Protein AF-A0A4Q2TB16-F1 (afdb_monomer_lite)

pLDDT: mean 91.64, std 7.07, range [51.59, 96.94]

Foldseek 3Di:
DDDPDDDPVNVDDDDPDDQDQADPPDDPDPVVCVVCVVVVVVCLVVQLVQQVVVQVVVCVVPVHDDDSVVQSVVLVVVQVVLVRRVHHRHHPD

Radius of gyration: 18.23 Å; chains: 1; bounding box: 47×43×43 Å

InterPro domains:
  IPR011547 SLC26A/SulP transporter domain [PF00916] (11-89)
  IPR052706 Membrane-associated Transporter-like [PTHR43310] (2-93)

Sequence (93 aa):
TGMDLRTVGDLGELPSALPVFALPQVPLSWDTLKIIFPYSVGLAAVGLLESLLTAQIVDDMTDTASSKSRECIGQGASNIASGLIGGMGGCAM

Organism: NCBI:txid2509717

Secondary structure (DSSP, 8-state):
-------GGGTSPPP-SPPPP----S---HHHHHHHHHHHHHHHHHHHHHHHHHHHHHHHHHT----HHHHHHHHHHHHHHHHTTTPPP----

Structure (mmCIF, N/CA/C/O backbone):
data_AF-A0A4Q2TB16-F1
#
_entry.id   AF-A0A4Q2TB16-F1
#
loop_
_atom_site.group_PDB
_atom_site.id
_atom_site.type_symbol
_atom_site.label_atom_id
_atom_site.label_alt_id
_atom_site.label_comp_id
_atom_site.label_asym_id
_atom_site.label_entity_id
_atom_site.label_seq_id
_atom_site.pdbx_PDB_ins_code
_atom_site.Cartn_x
_atom_site.Cartn_y
_atom_site.Cartn_z
_atom_site.occupancy
_atom_site.B_iso_or_equiv
_atom_site.auth_seq_id
_atom_site.auth_comp_id
_atom_site.auth_asym_id
_atom_site.auth_atom_id
_atom_site.pdbx_PDB_model_num
ATOM 1 N N . THR A 1 1 ? 34.098 27.075 3.256 1.00 51.59 1 THR A N 1
ATOM 2 C CA . THR A 1 1 ? 33.137 26.974 2.136 1.00 51.59 1 THR A CA 1
ATOM 3 C C . THR A 1 1 ? 33.671 25.945 1.158 1.00 51.59 1 THR A C 1
ATOM 5 O O . THR A 1 1 ? 34.532 26.283 0.363 1.00 51.59 1 THR A O 1
ATOM 8 N N . GLY A 1 2 ? 33.291 24.670 1.294 1.00 68.50 2 GLY A N 1
ATOM 9 C CA . GLY A 1 2 ? 33.891 23.604 0.472 1.00 68.50 2 GLY A CA 1
ATOM 10 C C . GLY A 1 2 ? 33.873 22.213 1.104 1.00 68.50 2 GLY A C 1
ATOM 11 O O . GLY A 1 2 ? 34.913 21.573 1.168 1.00 68.50 2 GLY A O 1
ATOM 12 N N . MET A 1 3 ? 32.723 21.760 1.605 1.00 67.69 3 MET A N 1
ATOM 13 C CA . MET A 1 3 ? 32.527 20.330 1.860 1.00 67.69 3 MET A CA 1
ATOM 14 C C . MET A 1 3 ? 31.732 19.765 0.684 1.00 67.69 3 MET A C 1
ATOM 16 O O . MET A 1 3 ? 30.595 20.181 0.472 1.00 67.69 3 MET A O 1
ATOM 20 N N . ASP A 1 4 ? 32.360 18.877 -0.087 1.00 79.56 4 ASP A N 1
ATOM 21 C CA . ASP A 1 4 ? 31.733 18.110 -1.168 1.00 79.56 4 ASP A CA 1
ATOM 22 C C . ASP A 1 4 ? 30.867 17.008 -0.545 1.00 79.56 4 ASP A C 1
ATOM 24 O O . ASP A 1 4 ? 31.325 15.902 -0.256 1.00 79.56 4 ASP A O 1
ATOM 28 N N . LEU A 1 5 ? 29.636 17.376 -0.192 1.00 87.50 5 LEU A N 1
ATOM 29 C CA . LEU A 1 5 ? 28.663 16.491 0.434 1.00 87.50 5 LEU A CA 1
ATOM 30 C C . LEU A 1 5 ? 27.512 16.257 -0.527 1.00 87.50 5 LEU A C 1
ATOM 32 O O . LEU A 1 5 ? 26.941 17.199 -1.074 1.00 87.50 5 LEU A O 1
ATOM 36 N N . ARG A 1 6 ? 27.136 14.986 -0.657 1.00 89.25 6 ARG A N 1
ATOM 37 C CA . ARG A 1 6 ? 25.948 14.590 -1.406 1.00 89.25 6 ARG A CA 1
ATOM 38 C C . ARG A 1 6 ? 24.703 15.154 -0.730 1.00 89.25 6 ARG A C 1
ATOM 40 O O . ARG A 1 6 ? 24.521 15.016 0.480 1.00 89.25 6 ARG A O 1
ATOM 47 N N . THR A 1 7 ? 23.843 15.757 -1.529 1.00 90.56 7 THR A N 1
ATOM 48 C CA . THR A 1 7 ? 22.529 16.264 -1.145 1.00 90.56 7 THR A CA 1
ATOM 49 C C . THR A 1 7 ? 21.439 15.257 -1.516 1.00 90.56 7 THR A C 1
ATOM 51 O O . THR A 1 7 ? 21.670 14.315 -2.273 1.00 90.56 7 THR A O 1
ATOM 54 N N . VAL A 1 8 ? 20.221 15.440 -0.996 1.00 90.19 8 VAL A N 1
ATOM 55 C CA . VAL A 1 8 ? 19.076 14.561 -1.315 1.00 90.19 8 VAL A CA 1
ATOM 56 C C . VAL A 1 8 ? 18.748 14.576 -2.814 1.00 90.19 8 VAL A C 1
ATOM 58 O O . VAL A 1 8 ? 18.365 13.546 -3.359 1.00 90.19 8 VAL A O 1
ATOM 61 N N . GLY A 1 9 ? 18.967 15.705 -3.498 1.00 88.94 9 GLY A N 1
ATOM 62 C CA . GLY A 1 9 ? 18.788 15.806 -4.951 1.00 88.94 9 GLY A CA 1
ATOM 63 C C . GLY A 1 9 ? 19.771 14.948 -5.754 1.00 88.94 9 GLY A C 1
ATOM 64 O O . GLY A 1 9 ? 19.461 14.550 -6.870 1.00 88.94 9 GLY A O 1
ATOM 65 N N . ASP A 1 10 ? 20.914 14.577 -5.166 1.00 90.75 10 ASP A N 1
ATOM 66 C CA . ASP A 1 10 ? 21.895 13.677 -5.788 1.00 90.75 10 ASP A CA 1
ATOM 67 C C . ASP A 1 10 ? 21.531 12.187 -5.622 1.00 90.75 10 ASP A C 1
ATOM 69 O O . ASP A 1 10 ? 22.295 11.305 -6.034 1.00 90.75 10 ASP A O 1
ATOM 73 N N . LEU A 1 11 ? 20.409 11.884 -4.953 1.00 90.88 11 LEU A N 1
ATOM 74 C CA . LEU A 1 11 ? 19.890 10.526 -4.747 1.00 90.88 11 LEU A CA 1
ATOM 75 C C . LEU A 1 11 ? 18.728 10.188 -5.690 1.00 90.88 11 LEU A C 1
ATOM 77 O O . LEU A 1 11 ? 18.436 9.009 -5.881 1.00 90.88 11 LEU A O 1
ATOM 81 N N . GLY A 1 12 ? 18.083 11.193 -6.284 1.00 89.62 12 GLY A N 1
ATOM 82 C CA . GLY A 1 12 ? 16.969 11.001 -7.204 1.00 89.62 12 GLY A CA 1
ATOM 83 C C . GLY A 1 12 ? 16.196 12.287 -7.478 1.00 89.62 12 GLY A C 1
ATOM 84 O O . GLY A 1 12 ? 16.390 13.312 -6.823 1.00 89.62 12 GLY A O 1
ATOM 85 N N . GLU A 1 13 ? 15.300 12.218 -8.458 1.00 89.94 13 GLU A N 1
ATOM 86 C CA . GLU A 1 13 ? 14.434 13.338 -8.814 1.00 89.94 13 GLU A CA 1
ATOM 87 C C . GLU A 1 13 ? 13.297 13.503 -7.802 1.00 89.94 13 GLU A C 1
ATOM 89 O O . GLU A 1 13 ? 12.627 12.543 -7.416 1.00 89.94 13 GLU A O 1
ATOM 94 N N . LEU A 1 14 ? 13.065 14.748 -7.389 1.00 89.94 14 LEU A N 1
ATOM 95 C CA . LEU A 1 14 ? 11.937 15.109 -6.539 1.00 89.94 14 LEU A CA 1
ATOM 96 C C . LEU A 1 14 ? 10.695 15.382 -7.403 1.00 89.94 14 LEU A C 1
ATOM 98 O O . LEU A 1 14 ? 10.817 15.967 -8.483 1.00 89.94 14 LEU A O 1
ATOM 102 N N . PRO A 1 15 ? 9.491 15.011 -6.934 1.00 87.38 15 PRO A N 1
ATOM 103 C CA . PRO A 1 15 ? 8.261 15.248 -7.677 1.00 87.38 15 PRO A CA 1
ATOM 104 C C . PRO A 1 15 ? 8.003 16.751 -7.848 1.00 87.38 15 PRO A C 1
ATOM 106 O O . PRO A 1 15 ? 8.057 17.522 -6.892 1.00 87.38 15 PRO A O 1
ATOM 109 N N . SER A 1 16 ? 7.691 17.161 -9.077 1.00 91.38 16 SER A N 1
ATOM 110 C CA . SER A 1 16 ? 7.411 18.556 -9.457 1.00 91.38 16 SER A CA 1
ATOM 111 C C . SER A 1 16 ? 5.948 18.802 -9.848 1.00 91.38 16 SER A C 1
ATOM 113 O O . SER A 1 16 ? 5.544 19.944 -10.064 1.00 91.38 16 SER A O 1
ATOM 115 N N . ALA A 1 17 ? 5.145 17.738 -9.923 1.00 91.12 17 ALA A N 1
ATOM 116 C CA . ALA A 1 17 ? 3.732 17.758 -10.279 1.00 91.12 17 ALA A CA 1
ATOM 117 C C . ALA A 1 17 ? 2.969 16.657 -9.525 1.00 91.12 17 ALA A C 1
ATOM 119 O O . ALA A 1 17 ? 3.568 15.791 -8.883 1.00 91.12 17 ALA A O 1
ATOM 120 N N . LEU A 1 18 ? 1.637 16.689 -9.609 1.00 90.69 18 LEU A N 1
ATOM 121 C CA . LEU A 1 18 ? 0.797 15.621 -9.069 1.00 90.69 18 LEU A CA 1
ATOM 122 C C . LEU A 1 18 ? 1.021 14.303 -9.829 1.00 90.69 18 LEU A C 1
ATOM 124 O O . LEU A 1 18 ? 1.255 14.333 -11.042 1.00 90.69 18 LEU A O 1
ATOM 128 N N . PRO A 1 19 ? 0.916 13.153 -9.139 1.00 86.44 19 PRO A N 1
ATOM 129 C CA . PRO A 1 19 ? 1.055 11.857 -9.777 1.00 86.44 19 PRO A CA 1
ATOM 130 C C . PRO A 1 19 ? -0.091 11.642 -10.770 1.00 86.44 19 PRO A C 1
ATOM 132 O O . PRO A 1 19 ? -1.260 11.904 -10.478 1.00 86.44 19 PRO A O 1
ATOM 135 N N . VAL A 1 20 ? 0.257 11.180 -11.965 1.00 88.44 20 VAL A N 1
ATOM 136 C CA . VAL A 1 20 ? -0.698 10.858 -13.026 1.00 88.44 20 VAL A CA 1
ATOM 137 C C . VAL A 1 20 ? -0.951 9.359 -13.046 1.00 88.44 20 VAL A C 1
ATOM 139 O O . VAL A 1 20 ? -0.090 8.565 -12.671 1.00 88.44 20 VAL A O 1
ATOM 142 N N . PHE A 1 21 ? -2.135 8.964 -13.504 1.00 88.69 21 PHE A N 1
ATOM 143 C CA . PHE A 1 21 ? -2.435 7.555 -13.715 1.00 88.69 21 PHE A CA 1
ATOM 144 C C . PHE A 1 21 ? -1.472 6.971 -14.755 1.00 88.69 21 PHE A C 1
ATOM 146 O O . PHE A 1 21 ? -1.445 7.415 -15.905 1.00 88.69 21 PHE A O 1
ATOM 153 N N . ALA A 1 22 ? -0.686 5.980 -14.344 1.00 82.00 22 ALA A N 1
ATOM 154 C CA . ALA A 1 22 ? 0.334 5.341 -15.153 1.00 82.00 22 ALA A CA 1
ATOM 155 C C . ALA A 1 22 ? 0.243 3.829 -14.953 1.00 82.00 22 ALA A C 1
ATOM 157 O O . ALA A 1 22 ? 0.579 3.294 -13.897 1.00 82.00 22 ALA A O 1
ATOM 158 N N . LEU A 1 23 ? -0.206 3.120 -15.990 1.00 84.88 23 LEU A N 1
ATOM 159 C CA . LEU A 1 23 ? -0.149 1.665 -15.960 1.00 84.88 23 LEU A CA 1
ATOM 160 C C . LEU A 1 23 ? 1.317 1.209 -15.926 1.00 84.88 23 LEU A C 1
ATOM 162 O O . LEU A 1 23 ? 2.143 1.785 -16.645 1.00 84.88 23 LEU A O 1
ATOM 166 N N . PRO A 1 24 ? 1.648 0.173 -15.132 1.00 82.56 24 PRO A N 1
ATOM 167 C CA . PRO A 1 24 ? 3.005 -0.343 -15.060 1.00 82.56 24 PRO A CA 1
ATOM 168 C C . PRO A 1 24 ? 3.512 -0.721 -16.454 1.00 82.56 24 PRO A C 1
ATOM 170 O O . PRO A 1 24 ? 2.932 -1.576 -17.123 1.00 82.56 24 PRO A O 1
ATOM 173 N N . GLN A 1 25 ? 4.616 -0.109 -16.887 1.00 85.31 25 GLN A N 1
ATOM 174 C CA . GLN A 1 25 ? 5.275 -0.426 -18.160 1.00 85.31 25 GLN A CA 1
ATOM 175 C C . GLN A 1 25 ? 6.131 -1.698 -18.037 1.00 85.31 25 GLN A C 1
ATOM 177 O O . GLN A 1 25 ? 7.300 -1.729 -18.411 1.00 85.31 25 GLN A O 1
ATOM 182 N N . VAL A 1 26 ? 5.555 -2.754 -17.464 1.00 85.88 26 VAL A N 1
ATOM 183 C CA . VAL A 1 26 ? 6.176 -4.073 -17.305 1.00 85.88 26 VAL A CA 1
ATOM 184 C C . VAL A 1 26 ? 5.315 -5.134 -17.986 1.00 85.88 26 VAL A C 1
ATOM 186 O O . VAL A 1 26 ? 4.089 -5.007 -18.005 1.00 85.88 26 VAL A O 1
ATOM 189 N N . PRO A 1 27 ? 5.916 -6.202 -18.541 1.00 89.31 27 PRO A N 1
ATOM 190 C CA . PRO A 1 27 ? 5.151 -7.268 -19.172 1.00 89.31 27 PRO A CA 1
ATOM 191 C C . PRO A 1 27 ? 4.169 -7.897 -18.180 1.00 89.31 27 PRO A C 1
ATOM 193 O O . PRO A 1 27 ? 4.587 -8.461 -17.167 1.00 89.31 27 PRO A O 1
ATOM 196 N N . LEU A 1 28 ? 2.871 -7.859 -18.489 1.00 90.38 28 LEU A N 1
ATOM 197 C CA . LEU A 1 28 ? 1.831 -8.588 -17.755 1.00 90.38 28 LEU A CA 1
ATOM 198 C C . LEU A 1 28 ? 1.872 -10.069 -18.148 1.00 90.38 28 LEU A C 1
ATOM 200 O O . LEU A 1 28 ? 0.997 -10.588 -18.836 1.00 90.38 28 LEU A O 1
ATOM 204 N N . SER A 1 29 ? 2.960 -10.727 -17.756 1.00 94.50 29 SER A N 1
ATOM 205 C CA . SER A 1 29 ? 3.251 -12.121 -18.064 1.00 94.50 29 SER A CA 1
ATOM 206 C C . SER A 1 29 ? 3.209 -12.981 -16.804 1.00 94.50 29 SER A C 1
ATOM 208 O O . SER A 1 29 ? 3.381 -12.496 -15.682 1.00 94.50 29 SER A O 1
ATOM 210 N N . TRP A 1 30 ? 3.016 -14.285 -16.993 1.00 95.62 30 TRP A N 1
ATOM 211 C CA . TRP A 1 30 ? 3.077 -15.252 -15.899 1.00 95.62 30 TRP A CA 1
ATOM 212 C C . TRP A 1 30 ? 4.467 -15.295 -15.248 1.00 95.62 30 TRP A C 1
ATOM 214 O O . TRP A 1 30 ? 4.579 -15.495 -14.041 1.00 95.62 30 TRP A O 1
ATOM 224 N N . ASP A 1 31 ? 5.526 -15.057 -16.021 1.00 96.12 31 ASP A N 1
ATOM 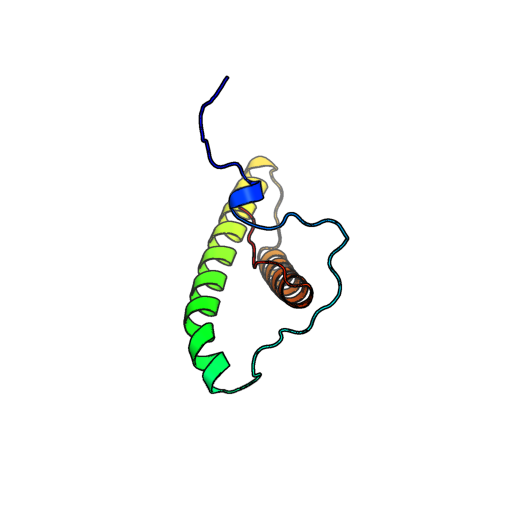225 C CA . ASP A 1 31 ? 6.894 -15.016 -15.507 1.00 96.12 31 ASP A CA 1
ATOM 226 C C . ASP A 1 31 ? 7.137 -13.789 -14.627 1.00 96.12 31 ASP A C 1
ATOM 228 O O . ASP A 1 31 ? 7.678 -13.931 -13.531 1.00 96.12 31 ASP A O 1
ATOM 232 N N . THR A 1 32 ? 6.636 -12.613 -15.024 1.00 94.38 32 THR A N 1
ATOM 233 C CA . THR A 1 32 ? 6.648 -11.418 -14.164 1.00 94.38 32 THR A CA 1
ATOM 234 C C . THR A 1 32 ? 5.927 -11.695 -12.848 1.00 94.38 32 THR A C 1
ATOM 236 O O . THR A 1 32 ? 6.453 -11.372 -11.783 1.00 94.38 32 THR A O 1
ATOM 239 N N . LEU A 1 33 ? 4.753 -12.339 -12.901 1.00 94.94 33 LEU A N 1
ATOM 240 C CA . LEU A 1 33 ? 3.999 -12.668 -11.695 1.00 94.94 33 LEU A CA 1
ATOM 241 C C . LEU A 1 33 ? 4.785 -13.607 -10.775 1.00 94.94 33 LEU A C 1
ATOM 243 O O . LEU A 1 33 ? 4.880 -13.325 -9.588 1.00 94.94 33 LEU A O 1
ATOM 247 N N . LYS A 1 34 ? 5.401 -14.677 -11.295 1.00 96.81 34 LYS A N 1
ATOM 248 C CA . LYS A 1 34 ? 6.232 -15.589 -10.482 1.00 96.81 34 LYS A CA 1
ATOM 249 C C . LYS A 1 34 ? 7.379 -14.874 -9.775 1.00 96.81 34 LYS A C 1
ATOM 251 O O . LYS A 1 34 ? 7.719 -15.256 -8.660 1.00 96.81 34 LYS A O 1
ATOM 256 N N . ILE A 1 35 ? 7.980 -13.878 -10.427 1.00 95.88 35 ILE A N 1
ATOM 257 C CA . ILE A 1 35 ? 9.091 -13.110 -9.860 1.00 95.88 35 ILE A CA 1
ATOM 258 C C . ILE A 1 35 ? 8.597 -12.244 -8.701 1.00 95.88 35 ILE A C 1
ATOM 260 O O . ILE A 1 35 ? 9.185 -12.289 -7.627 1.00 95.88 35 ILE A O 1
ATOM 264 N N . ILE A 1 36 ? 7.519 -11.477 -8.891 1.00 95.38 36 ILE A N 1
ATOM 265 C CA . ILE A 1 36 ? 7.057 -10.514 -7.877 1.00 95.38 36 ILE A CA 1
ATOM 266 C C . ILE A 1 36 ? 6.249 -11.170 -6.754 1.00 95.38 36 ILE A C 1
ATOM 268 O O . ILE A 1 36 ? 6.313 -10.712 -5.619 1.00 95.38 36 ILE A O 1
ATOM 272 N N . PHE A 1 37 ? 5.529 -12.259 -7.041 1.00 96.56 37 PHE A N 1
ATOM 273 C CA . PHE A 1 37 ? 4.608 -12.913 -6.112 1.00 96.56 37 PHE A CA 1
ATOM 274 C C . PHE A 1 37 ? 5.205 -13.227 -4.728 1.00 96.56 37 PHE A C 1
ATOM 276 O O . PHE A 1 37 ? 4.590 -12.818 -3.741 1.00 96.56 37 PHE A O 1
ATOM 283 N N . PRO A 1 38 ? 6.379 -13.882 -4.588 1.00 96.81 38 PRO A N 1
ATOM 284 C CA . PRO A 1 38 ? 6.939 -14.165 -3.263 1.00 96.81 38 PRO A CA 1
ATOM 285 C C . PRO A 1 38 ? 7.249 -12.887 -2.468 1.00 96.81 38 PRO A C 1
ATOM 287 O O . PRO A 1 38 ? 6.998 -12.840 -1.264 1.00 96.81 38 PRO A O 1
ATOM 290 N N . TYR A 1 39 ? 7.725 -11.830 -3.134 1.00 95.69 39 TYR A N 1
ATOM 291 C CA . TYR A 1 39 ? 7.990 -10.540 -2.495 1.00 95.69 39 TYR A CA 1
ATOM 292 C C . TYR A 1 39 ? 6.696 -9.821 -2.111 1.00 95.69 39 TYR A C 1
ATOM 294 O O . TYR A 1 39 ? 6.593 -9.296 -1.006 1.00 95.69 39 TYR A O 1
ATOM 302 N N . SER A 1 40 ? 5.687 -9.834 -2.987 1.00 95.75 40 SER A N 1
ATOM 303 C CA . SER A 1 40 ? 4.379 -9.229 -2.723 1.00 95.75 40 SER A CA 1
ATOM 304 C C . SER A 1 40 ? 3.674 -9.888 -1.540 1.00 95.75 40 SER A C 1
ATOM 306 O O . SER A 1 40 ? 3.094 -9.184 -0.721 1.00 95.75 40 SER A O 1
ATOM 308 N N . VAL A 1 41 ? 3.751 -11.2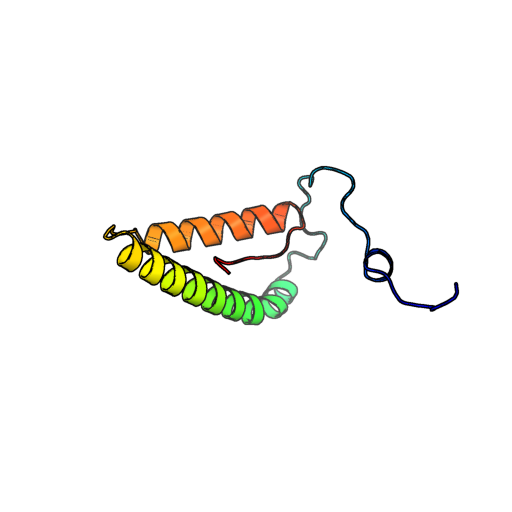17 -1.414 1.00 96.81 41 VAL A N 1
ATOM 309 C CA . VAL A 1 41 ? 3.185 -11.943 -0.265 1.00 96.81 41 VAL A CA 1
ATOM 310 C C . VAL A 1 41 ? 3.901 -11.559 1.030 1.00 96.81 41 VAL A C 1
ATOM 312 O O . VAL A 1 41 ? 3.237 -11.274 2.024 1.00 96.81 41 VAL A O 1
ATOM 315 N N . GLY A 1 42 ? 5.237 -11.501 1.017 1.00 96.25 42 GLY A N 1
ATOM 316 C CA . GLY A 1 42 ? 6.017 -11.071 2.180 1.00 96.25 42 GLY A CA 1
ATOM 317 C C . GLY A 1 42 ? 5.685 -9.640 2.611 1.00 96.25 42 GLY A C 1
ATOM 318 O O . GLY A 1 42 ? 5.392 -9.402 3.780 1.00 96.25 42 GLY A O 1
ATOM 319 N N . LEU A 1 43 ? 5.651 -8.702 1.660 1.00 95.44 43 LEU A N 1
ATOM 320 C CA . LEU A 1 43 ? 5.294 -7.304 1.922 1.00 95.44 43 LEU A CA 1
ATOM 321 C C . LEU A 1 43 ? 3.849 -7.147 2.400 1.00 95.44 43 LEU A C 1
ATOM 323 O O . LEU A 1 43 ? 3.600 -6.355 3.302 1.00 95.44 43 LEU A O 1
ATOM 327 N N . ALA A 1 44 ? 2.905 -7.910 1.846 1.00 96.31 44 ALA A N 1
ATOM 328 C CA . ALA A 1 44 ? 1.523 -7.898 2.313 1.00 96.31 44 ALA A CA 1
ATOM 329 C C . ALA A 1 44 ? 1.421 -8.398 3.759 1.00 96.31 44 ALA A C 1
ATOM 331 O O . ALA A 1 44 ? 0.740 -7.777 4.568 1.00 96.31 44 ALA A O 1
ATOM 332 N N . ALA A 1 45 ? 2.122 -9.480 4.108 1.00 96.25 45 ALA A N 1
ATOM 333 C CA . ALA A 1 45 ? 2.130 -9.998 5.473 1.00 96.25 45 ALA A CA 1
ATOM 334 C C . ALA A 1 45 ? 2.715 -8.981 6.464 1.00 96.25 45 ALA A C 1
ATOM 336 O O . ALA A 1 45 ? 2.081 -8.696 7.475 1.00 96.25 45 ALA A O 1
ATOM 337 N N . VAL A 1 46 ? 3.880 -8.399 6.155 1.00 96.06 46 VAL A N 1
ATOM 338 C CA . VAL A 1 46 ? 4.508 -7.366 6.998 1.00 96.06 46 VAL A CA 1
ATOM 339 C C . VAL A 1 46 ? 3.597 -6.149 7.125 1.00 96.06 46 VAL A C 1
ATOM 341 O O . VAL A 1 46 ? 3.301 -5.726 8.236 1.00 96.06 46 VAL A O 1
ATOM 344 N N . GLY A 1 47 ? 3.080 -5.635 6.008 1.00 95.62 47 GLY A N 1
ATOM 345 C CA . GLY A 1 47 ? 2.215 -4.460 6.016 1.00 95.62 47 GLY A CA 1
ATOM 346 C C . GLY A 1 47 ? 0.938 -4.664 6.829 1.00 95.62 47 GLY A C 1
ATOM 347 O O . GLY A 1 47 ? 0.532 -3.749 7.542 1.00 95.62 47 GLY A O 1
ATOM 348 N N . LEU A 1 48 ? 0.323 -5.848 6.754 1.00 96.25 48 LEU A N 1
ATOM 349 C CA . LEU A 1 48 ? -0.856 -6.182 7.553 1.00 96.25 48 LEU A CA 1
ATOM 350 C C . LEU A 1 48 ? -0.509 -6.323 9.037 1.00 96.25 48 LEU A C 1
ATOM 352 O O . LEU A 1 48 ? -1.271 -5.856 9.875 1.00 96.25 48 LEU A O 1
ATOM 356 N N . LEU A 1 49 ? 0.620 -6.948 9.380 1.00 96.19 49 LEU A N 1
ATOM 357 C CA . LEU A 1 49 ? 1.057 -7.065 10.773 1.00 96.19 49 LEU A CA 1
ATOM 358 C C . LEU A 1 49 ? 1.271 -5.684 11.400 1.00 96.19 49 LEU A C 1
ATOM 360 O O . LEU A 1 49 ? 0.714 -5.423 12.463 1.00 96.19 49 LEU A O 1
ATOM 364 N N . GLU A 1 50 ? 1.993 -4.797 10.713 1.00 96.31 50 GLU A N 1
ATOM 365 C CA . GLU A 1 50 ? 2.216 -3.417 11.156 1.00 96.31 50 GLU A CA 1
ATOM 366 C C . GLU A 1 50 ? 0.884 -2.674 11.328 1.00 96.31 50 GLU A C 1
ATOM 368 O O . GLU A 1 50 ? 0.586 -2.199 12.421 1.00 96.3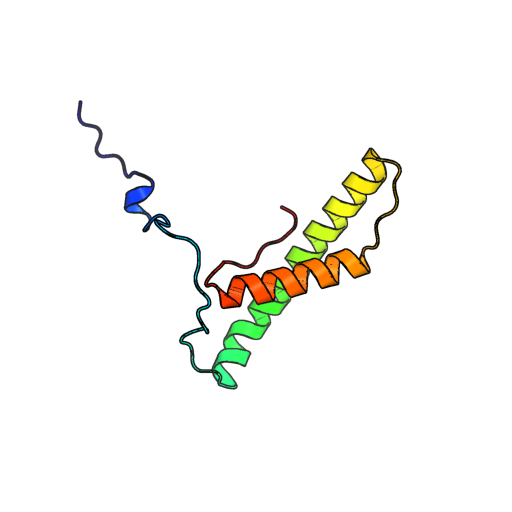1 50 GLU A O 1
ATOM 373 N N . SER A 1 51 ? 0.014 -2.665 10.308 1.00 93.88 51 SER A N 1
ATOM 374 C CA . SER A 1 51 ? -1.292 -1.991 10.394 1.00 93.88 51 SER A CA 1
ATOM 375 C C . SER A 1 51 ? -2.181 -2.532 11.515 1.00 93.88 51 SER A C 1
ATOM 377 O O . SER A 1 51 ? -2.848 -1.759 12.202 1.00 93.88 51 SER A O 1
ATOM 379 N N . LEU A 1 52 ? -2.195 -3.847 11.747 1.00 95.38 52 LEU A N 1
ATOM 380 C CA . LEU A 1 52 ? -3.012 -4.449 12.800 1.00 95.38 52 LEU A CA 1
ATOM 381 C C . LEU A 1 52 ? -2.480 -4.140 14.201 1.00 95.38 52 LEU A C 1
ATOM 383 O O . LEU A 1 52 ? -3.286 -3.842 15.085 1.00 95.38 52 LEU A O 1
ATOM 387 N N . LEU A 1 53 ? -1.159 -4.174 14.397 1.00 95.81 53 LEU A N 1
ATOM 388 C CA . LEU A 1 53 ? -0.524 -3.800 15.661 1.00 95.81 53 LEU A CA 1
ATOM 389 C C . LEU A 1 53 ? -0.717 -2.308 15.949 1.00 95.81 53 LEU A C 1
ATOM 391 O O . LEU A 1 53 ? -1.135 -1.950 17.048 1.00 95.81 53 LEU A O 1
ATOM 395 N N . THR A 1 54 ? -0.515 -1.436 14.955 1.00 94.94 54 THR A N 1
ATOM 396 C CA . THR A 1 54 ? -0.781 0.002 15.094 1.00 94.94 54 THR A CA 1
ATOM 397 C C . THR A 1 54 ? -2.245 0.257 15.435 1.00 94.94 54 THR A C 1
ATOM 399 O O . THR A 1 54 ? -2.536 1.002 16.367 1.00 94.94 54 THR A O 1
ATOM 402 N N . ALA A 1 55 ? -3.179 -0.398 14.742 1.00 94.25 55 ALA A N 1
ATOM 403 C CA . ALA A 1 55 ? -4.598 -0.232 15.022 1.00 94.25 55 ALA A CA 1
ATOM 404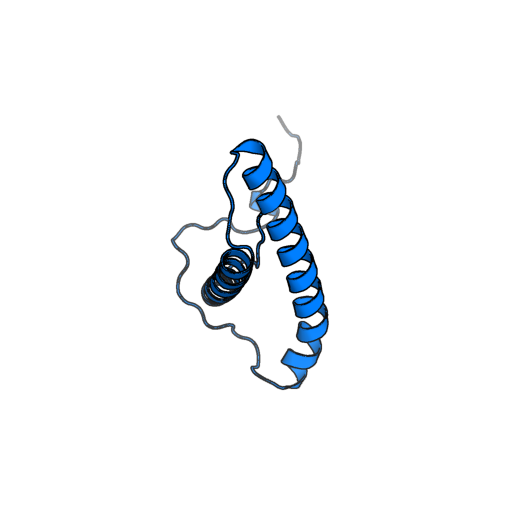 C C . ALA A 1 55 ? -4.972 -0.735 16.424 1.00 94.25 55 ALA A C 1
ATOM 406 O O . ALA A 1 55 ? -5.873 -0.183 17.034 1.00 94.25 55 ALA A O 1
ATOM 407 N N . GLN A 1 56 ? -4.349 -1.802 16.934 1.00 94.75 56 GLN A N 1
ATOM 408 C CA . GLN A 1 56 ? -4.574 -2.259 18.315 1.00 94.75 56 GLN A CA 1
ATOM 409 C C . GLN A 1 56 ? -4.081 -1.233 19.336 1.00 94.75 56 GLN A C 1
ATOM 411 O O . GLN A 1 56 ? -4.815 -0.896 20.254 1.00 94.75 56 GLN A O 1
ATOM 416 N N . ILE A 1 57 ? -2.888 -0.671 19.129 1.00 95.69 57 ILE A N 1
ATOM 417 C CA . ILE A 1 57 ? -2.350 0.376 20.005 1.00 95.69 57 ILE A CA 1
ATOM 418 C C . ILE A 1 57 ? -3.273 1.601 20.016 1.00 95.69 57 ILE A C 1
ATOM 420 O O . ILE A 1 57 ? -3.562 2.146 21.077 1.00 95.69 57 ILE A O 1
ATOM 424 N N . VAL A 1 58 ? -3.761 2.033 18.849 1.00 95.00 58 VAL A N 1
ATOM 425 C CA . VAL A 1 58 ? -4.689 3.172 18.753 1.00 95.00 58 VAL A CA 1
ATOM 426 C C . VAL A 1 58 ? -6.022 2.865 19.436 1.00 95.00 58 VAL A C 1
ATOM 428 O O . VAL A 1 58 ? -6.539 3.725 20.150 1.00 95.00 58 VAL A O 1
ATOM 431 N N . ASP A 1 59 ? -6.564 1.661 19.253 1.00 95.75 59 ASP A N 1
ATOM 432 C CA . ASP A 1 59 ? -7.796 1.231 19.920 1.00 95.75 59 ASP A CA 1
ATOM 433 C C . ASP A 1 59 ? -7.647 1.300 21.448 1.00 95.75 59 ASP A C 1
ATOM 435 O O . ASP A 1 59 ? -8.481 1.912 22.117 1.00 95.75 59 ASP A O 1
ATOM 439 N N . ASP A 1 60 ? -6.548 0.757 21.981 1.00 95.75 60 ASP A N 1
ATOM 440 C CA . ASP A 1 60 ? -6.246 0.744 23.416 1.00 95.75 60 ASP A CA 1
ATOM 441 C C . ASP A 1 60 ? -6.017 2.159 23.974 1.00 95.75 60 ASP A C 1
ATOM 443 O O . ASP A 1 60 ? -6.442 2.474 25.081 1.00 95.75 60 ASP A O 1
ATOM 447 N N . MET A 1 61 ? -5.364 3.044 23.213 1.00 96.81 61 MET A N 1
ATOM 448 C CA . MET A 1 61 ? -5.116 4.429 23.634 1.00 96.81 61 MET A CA 1
ATOM 449 C C . MET A 1 61 ? -6.371 5.306 23.618 1.00 96.81 61 MET A C 1
ATOM 451 O O . MET A 1 61 ? -6.409 6.332 24.299 1.00 96.81 61 MET A O 1
ATOM 455 N N . THR A 1 62 ? -7.355 4.961 22.789 1.00 96.25 62 THR A N 1
ATOM 456 C CA . THR A 1 62 ? -8.560 5.776 22.575 1.00 96.25 62 THR A CA 1
ATOM 457 C C . THR A 1 62 ? -9.814 5.178 23.202 1.00 96.25 62 THR A C 1
ATOM 459 O O . THR A 1 62 ? -10.867 5.809 23.133 1.00 96.25 62 THR A O 1
ATOM 462 N N . ASP A 1 63 ? -9.715 3.984 23.793 1.00 94.56 63 ASP A N 1
ATOM 463 C CA . ASP A 1 63 ? -10.845 3.181 24.268 1.00 94.56 63 ASP A CA 1
ATOM 464 C C . ASP A 1 63 ? -11.922 2.980 23.177 1.00 94.56 63 ASP A C 1
ATOM 466 O O . ASP A 1 63 ? -13.126 2.928 23.453 1.00 94.56 63 ASP A O 1
ATOM 470 N N . THR A 1 64 ? -11.507 2.878 21.905 1.00 94.44 64 THR A N 1
ATOM 471 C CA . THR A 1 64 ? -12.417 2.675 20.766 1.00 94.44 64 THR A CA 1
ATOM 472 C C . THR A 1 64 ? -12.069 1.420 19.979 1.00 94.44 64 THR A C 1
ATOM 474 O O . THR A 1 64 ? -10.911 1.135 19.719 1.00 94.44 64 THR A O 1
ATOM 477 N N . ALA A 1 65 ? -13.080 0.650 19.568 1.00 92.56 65 ALA A N 1
ATOM 478 C CA . ALA A 1 65 ? -12.858 -0.546 18.761 1.00 92.56 65 ALA A CA 1
ATOM 479 C C . ALA A 1 65 ? -12.811 -0.206 17.263 1.00 92.56 65 ALA A C 1
ATOM 481 O O . ALA A 1 65 ? -13.752 0.396 16.732 1.00 92.56 65 ALA A O 1
ATOM 482 N N . SER A 1 66 ? -11.779 -0.669 16.553 1.00 93.62 66 SER A N 1
ATOM 483 C CA . SER A 1 66 ? -11.699 -0.569 15.091 1.00 93.62 66 SER A CA 1
ATOM 484 C C . SER A 1 66 ? -11.929 -1.908 14.384 1.00 93.62 66 SER A C 1
ATOM 486 O O . SER A 1 66 ? -11.644 -3.001 14.878 1.00 93.62 66 SER A O 1
ATOM 488 N N . SER A 1 67 ? -12.461 -1.830 13.161 1.00 96.00 67 SER A N 1
ATOM 489 C CA . SER A 1 67 ? -12.641 -3.002 12.303 1.00 96.00 67 SER A CA 1
ATOM 490 C C . SER A 1 67 ? -11.336 -3.339 11.586 1.00 96.00 67 SER A C 1
ATOM 492 O O . SER A 1 67 ? -10.993 -2.724 10.576 1.00 96.00 67 SER A O 1
ATOM 494 N N . LYS A 1 68 ? -10.643 -4.366 12.081 1.00 93.94 68 LYS A N 1
ATOM 495 C CA . LYS A 1 68 ? -9.393 -4.876 11.497 1.00 93.94 68 LYS A CA 1
ATOM 496 C C . LYS A 1 68 ? -9.567 -5.347 10.052 1.00 93.94 68 LYS A C 1
ATOM 498 O O . LYS A 1 68 ? -8.739 -5.056 9.202 1.00 93.94 68 LYS A O 1
ATOM 503 N N . SER A 1 69 ? -10.693 -5.984 9.731 1.00 95.88 69 SER A N 1
ATOM 504 C CA . SER A 1 69 ? -10.998 -6.383 8.350 1.00 95.88 69 SER A CA 1
ATOM 505 C C . SER A 1 69 ? -11.143 -5.182 7.414 1.00 95.88 69 SER A C 1
ATOM 507 O O . SER A 1 69 ? -10.718 -5.250 6.262 1.00 95.88 69 SER A O 1
ATOM 509 N N . ARG A 1 70 ? -11.730 -4.074 7.896 1.00 96.00 70 ARG A N 1
ATOM 510 C CA . ARG A 1 70 ? -11.849 -2.840 7.108 1.00 96.00 70 ARG A CA 1
ATOM 511 C C . ARG A 1 70 ? -10.482 -2.203 6.869 1.00 96.00 70 ARG A C 1
ATOM 513 O O . ARG A 1 70 ? -10.250 -1.731 5.761 1.00 96.00 70 ARG A O 1
ATOM 520 N N . GLU A 1 71 ? -9.598 -2.243 7.863 1.00 95.38 71 GLU A N 1
ATOM 521 C CA . GLU A 1 71 ? -8.208 -1.793 7.734 1.00 95.38 71 GLU A CA 1
ATOM 522 C C . GLU A 1 71 ? -7.460 -2.593 6.658 1.00 95.38 71 GLU A C 1
ATOM 524 O O . GLU A 1 71 ? -6.940 -2.008 5.713 1.00 95.38 71 GLU A O 1
ATOM 529 N N . CYS A 1 72 ? -7.514 -3.930 6.706 1.00 96.12 72 CYS A N 1
ATOM 530 C CA . CYS A 1 72 ? -6.852 -4.784 5.713 1.00 96.12 72 CYS A CA 1
ATOM 531 C C . CYS A 1 72 ? -7.323 -4.499 4.275 1.00 96.12 72 CYS A C 1
ATOM 533 O O . CYS A 1 72 ? -6.517 -4.430 3.345 1.00 96.12 72 CYS A O 1
ATOM 535 N N . ILE A 1 73 ? -8.638 -4.333 4.080 1.00 96.94 73 ILE A N 1
ATOM 536 C CA . ILE A 1 73 ? -9.215 -4.018 2.764 1.00 96.94 73 ILE A CA 1
ATOM 537 C C . ILE A 1 73 ? -8.791 -2.614 2.319 1.00 96.94 73 ILE A C 1
ATOM 539 O O . ILE A 1 73 ? -8.403 -2.434 1.165 1.00 96.94 73 ILE A O 1
ATOM 543 N N . GLY A 1 74 ? -8.841 -1.634 3.225 1.00 96.75 74 GLY A N 1
ATOM 544 C CA . GLY A 1 74 ? -8.431 -0.256 2.958 1.00 96.75 74 GLY A CA 1
ATOM 545 C C . GLY A 1 74 ? -6.963 -0.157 2.550 1.00 96.75 74 GLY A C 1
ATOM 546 O O . GLY A 1 74 ? -6.650 0.462 1.532 1.00 96.75 74 GLY A O 1
ATOM 547 N N . GLN A 1 75 ? -6.076 -0.832 3.278 1.00 96.88 75 GLN A N 1
ATOM 548 C CA . GLN A 1 75 ? -4.648 -0.897 2.978 1.00 96.88 75 GLN A CA 1
ATOM 549 C C . GLN A 1 75 ? -4.384 -1.560 1.621 1.00 96.88 75 GLN A C 1
ATOM 551 O O . GLN A 1 75 ? -3.644 -1.022 0.798 1.00 96.88 75 GLN A O 1
ATOM 556 N N . GLY A 1 76 ? -5.027 -2.700 1.347 1.00 96.62 76 GLY A N 1
ATOM 557 C CA . GLY A 1 76 ? -4.892 -3.396 0.067 1.00 96.62 76 GLY A CA 1
ATOM 558 C C . GLY A 1 76 ? -5.352 -2.539 -1.115 1.00 96.62 76 GLY A C 1
ATOM 559 O O . GLY A 1 76 ? -4.623 -2.393 -2.096 1.00 96.62 76 GLY A O 1
ATOM 560 N N . ALA A 1 77 ? -6.528 -1.915 -1.002 1.00 96.81 77 ALA A N 1
ATOM 561 C CA . ALA A 1 77 ? -7.056 -1.017 -2.027 1.00 96.81 77 ALA A CA 1
ATOM 562 C C . ALA A 1 77 ? -6.147 0.202 -2.252 1.00 96.81 77 ALA A C 1
ATOM 564 O O . ALA A 1 77 ? -5.891 0.578 -3.397 1.00 96.81 77 ALA A O 1
ATOM 565 N N . SER A 1 78 ? -5.609 0.777 -1.174 1.00 95.69 78 SER A N 1
ATOM 566 C CA . SER A 1 78 ? -4.689 1.918 -1.243 1.00 95.69 78 SER A CA 1
ATOM 567 C C . SER A 1 78 ? -3.370 1.543 -1.916 1.00 95.69 78 SER A C 1
ATOM 569 O O . SER A 1 78 ? -2.882 2.292 -2.757 1.00 95.69 78 SER A O 1
ATOM 571 N N . ASN A 1 79 ? -2.827 0.356 -1.634 1.00 95.81 79 ASN A N 1
ATOM 572 C CA . ASN A 1 79 ? -1.610 -0.138 -2.281 1.00 95.81 79 ASN A CA 1
ATOM 573 C C . ASN A 1 79 ? -1.810 -0.421 -3.775 1.00 95.81 79 ASN A C 1
ATOM 575 O O . ASN A 1 79 ? -0.926 -0.120 -4.577 1.00 95.81 79 ASN A O 1
ATOM 579 N N . ILE A 1 80 ? -2.981 -0.929 -4.172 1.00 94.31 80 ILE A N 1
ATOM 580 C CA . ILE A 1 80 ? -3.337 -1.078 -5.591 1.00 94.31 80 ILE A CA 1
ATOM 581 C C . ILE A 1 80 ? -3.405 0.298 -6.266 1.00 94.31 80 ILE A C 1
ATOM 583 O O . ILE A 1 80 ? -2.797 0.492 -7.316 1.00 94.31 80 ILE A O 1
ATOM 587 N N . ALA A 1 81 ? -4.101 1.264 -5.658 1.00 93.62 81 ALA A N 1
ATOM 588 C CA . ALA A 1 81 ? -4.208 2.620 -6.195 1.00 93.62 81 ALA A CA 1
ATOM 589 C C . ALA A 1 81 ? -2.839 3.315 -6.300 1.00 93.62 81 ALA A C 1
ATOM 591 O O . ALA A 1 81 ? -2.552 3.925 -7.327 1.00 93.62 81 ALA A O 1
ATOM 592 N N . SER A 1 82 ? -1.981 3.166 -5.284 1.00 93.19 82 SER A N 1
ATOM 593 C CA . SER A 1 82 ? -0.604 3.678 -5.272 1.00 93.19 82 SER A CA 1
ATOM 594 C C . SER A 1 82 ? 0.212 3.110 -6.437 1.00 93.19 82 SER A C 1
ATOM 596 O O . SER A 1 82 ? 0.804 3.862 -7.210 1.00 93.19 82 SER A O 1
ATOM 598 N N . GLY A 1 83 ? 0.161 1.791 -6.655 1.00 91.75 83 GLY A N 1
ATOM 599 C CA . GLY A 1 83 ? 0.867 1.153 -7.769 1.00 91.75 83 GLY A CA 1
ATOM 600 C C . GLY A 1 83 ? 0.423 1.654 -9.151 1.00 91.75 83 GLY A C 1
ATOM 601 O O . GLY A 1 83 ? 1.243 1.744 -10.062 1.00 91.75 83 GLY A O 1
ATOM 602 N N . LEU A 1 84 ? -0.848 2.040 -9.305 1.00 91.62 84 LEU A N 1
ATOM 603 C CA . LEU A 1 84 ? -1.403 2.580 -10.557 1.00 91.62 84 LEU A CA 1
ATOM 604 C C . LEU A 1 84 ? -0.998 4.033 -10.852 1.00 91.62 84 LEU A C 1
ATOM 606 O O . LEU A 1 84 ? -1.265 4.534 -11.943 1.00 91.62 84 LEU A O 1
ATOM 610 N N . ILE A 1 85 ? -0.379 4.720 -9.894 1.00 92.19 85 ILE A N 1
ATOM 611 C CA . ILE A 1 85 ? 0.146 6.081 -10.061 1.00 92.19 85 ILE A CA 1
ATOM 612 C C . ILE A 1 85 ? 1.676 6.132 -9.923 1.00 92.19 85 ILE A C 1
ATOM 614 O O . ILE A 1 85 ? 2.251 7.208 -9.778 1.00 92.19 85 ILE A O 1
ATOM 618 N N . GLY A 1 86 ? 2.340 4.969 -9.951 1.00 88.56 86 GLY A N 1
ATOM 619 C CA . GLY A 1 86 ? 3.793 4.850 -9.796 1.00 88.56 86 GLY A CA 1
ATOM 620 C C . GLY A 1 86 ? 4.298 5.030 -8.360 1.00 88.56 86 GLY A C 1
ATOM 621 O O . GLY A 1 86 ? 5.492 5.235 -8.153 1.00 88.56 86 GLY A O 1
ATOM 622 N N . GLY A 1 87 ? 3.405 4.972 -7.371 1.00 89.81 87 GLY A N 1
ATOM 623 C CA . GLY A 1 87 ? 3.747 5.046 -5.957 1.00 89.81 87 GLY A CA 1
ATOM 624 C C . GLY A 1 87 ? 4.292 3.728 -5.401 1.00 89.81 87 GLY A C 1
ATOM 625 O O . GLY A 1 87 ? 4.075 2.644 -5.948 1.00 89.81 87 GLY A O 1
ATOM 626 N N . MET A 1 88 ? 5.005 3.827 -4.279 1.00 92.06 88 MET A N 1
ATOM 627 C CA . MET A 1 88 ? 5.462 2.668 -3.511 1.00 92.06 88 MET A CA 1
ATOM 628 C C . MET A 1 88 ? 4.304 2.103 -2.670 1.00 92.06 88 MET A C 1
ATOM 630 O O . MET A 1 88 ? 3.399 2.838 -2.266 1.00 92.06 88 MET A O 1
ATOM 634 N N . GLY A 1 89 ? 4.320 0.794 -2.408 1.00 88.75 89 GLY A N 1
ATOM 635 C CA . GLY A 1 89 ? 3.418 0.189 -1.426 1.00 88.75 89 GLY A CA 1
ATOM 636 C C . GLY A 1 89 ? 3.761 0.654 -0.010 1.00 88.75 89 GLY A C 1
ATOM 637 O O . GLY A 1 89 ? 4.937 0.812 0.312 1.00 88.75 89 GLY A O 1
ATOM 638 N N . GLY A 1 90 ? 2.741 0.861 0.820 1.00 91.38 90 GLY A N 1
ATOM 639 C CA . GLY A 1 90 ? 2.880 1.342 2.191 1.00 91.38 90 GLY A CA 1
ATOM 640 C C . GLY A 1 90 ? 2.068 0.546 3.213 1.00 91.38 90 GLY A C 1
ATOM 641 O O . GLY A 1 90 ? 1.302 -0.375 2.890 1.00 91.38 90 GLY A O 1
ATOM 642 N N . CYS A 1 91 ? 2.251 0.925 4.472 1.00 92.62 91 CYS A N 1
ATOM 643 C CA . CYS A 1 91 ? 1.548 0.408 5.641 1.00 92.62 91 CYS A CA 1
ATOM 644 C C . CYS A 1 91 ? 1.276 1.540 6.642 1.00 92.62 91 CYS A C 1
ATOM 646 O O . CYS A 1 91 ? 1.442 2.709 6.304 1.00 92.62 91 CYS A O 1
ATOM 648 N N . ALA A 1 92 ? 0.793 1.201 7.840 1.00 83.69 92 ALA A N 1
ATOM 649 C CA . ALA A 1 92 ? 0.511 2.191 8.880 1.00 83.69 92 ALA A CA 1
ATOM 650 C C . ALA A 1 92 ? 1.759 2.917 9.421 1.00 83.69 92 ALA A C 1
ATOM 652 O O . ALA A 1 92 ? 1.630 4.045 9.895 1.00 83.69 92 ALA A O 1
ATOM 653 N N . MET A 1 93 ? 2.929 2.275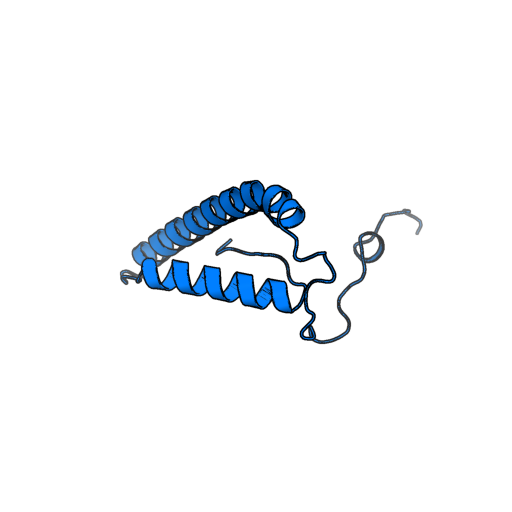 9.365 1.00 71.19 93 MET A N 1
ATOM 654 C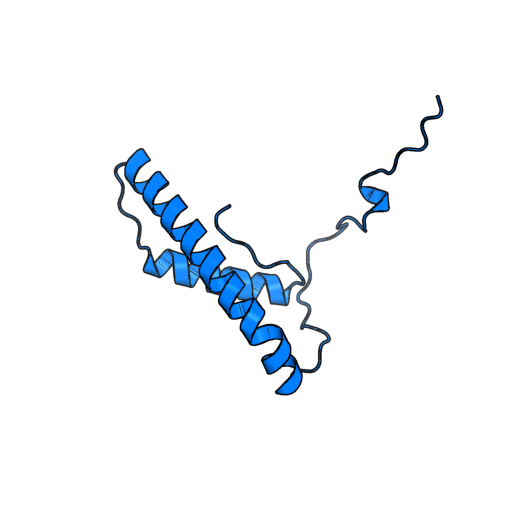 CA . MET A 1 93 ? 4.237 2.858 9.695 1.00 71.19 93 MET A CA 1
ATOM 655 C C . MET A 1 93 ? 4.885 3.458 8.449 1.00 71.19 93 MET A C 1
ATOM 657 O O . MET A 1 93 ? 5.454 4.566 8.574 1.00 71.19 93 MET A O 1
#